Protein AF-A0A6J4THH6-F1 (afdb_monomer_lite)

pLDDT: mean 94.6, std 3.18, range [87.19, 98.06]

Structure (mmCIF, N/CA/C/O backbone):
data_AF-A0A6J4THH6-F1
#
_entry.id   AF-A0A6J4THH6-F1
#
loop_
_atom_site.group_PDB
_atom_site.id
_atom_site.ty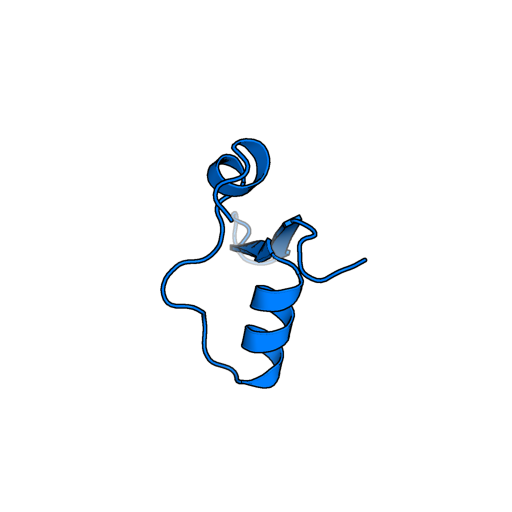pe_symbol
_atom_site.label_atom_id
_atom_site.label_alt_id
_atom_site.label_comp_id
_atom_site.label_asym_id
_atom_site.label_entity_id
_atom_site.label_seq_id
_atom_site.pdbx_PDB_ins_code
_atom_site.Cartn_x
_atom_site.Cartn_y
_atom_site.Cartn_z
_atom_site.occupancy
_atom_site.B_iso_or_equiv
_atom_site.auth_seq_id
_atom_site.auth_comp_id
_atom_site.auth_asym_id
_atom_site.auth_atom_id
_atom_site.pdbx_PDB_model_num
ATOM 1 N N . LEU A 1 1 ? 2.175 12.317 -11.010 1.00 91.69 1 LEU A N 1
ATOM 2 C CA . LEU A 1 1 ? 2.959 11.081 -10.787 1.00 91.69 1 LEU A CA 1
ATOM 3 C C . LEU A 1 1 ? 2.606 10.087 -11.884 1.00 91.69 1 LEU A C 1
ATOM 5 O O . LEU A 1 1 ? 1.428 10.003 -12.227 1.00 91.69 1 LEU A O 1
ATOM 9 N N . GLY A 1 2 ? 3.611 9.431 -12.467 1.00 97.25 2 GLY A N 1
ATOM 10 C CA . GLY A 1 2 ? 3.421 8.409 -13.504 1.00 97.25 2 GLY A CA 1
ATOM 11 C C . GLY A 1 2 ? 3.155 7.026 -12.909 1.00 97.25 2 GLY A C 1
ATOM 12 O O . GLY A 1 2 ? 3.332 6.833 -11.706 1.00 97.25 2 GLY A O 1
ATOM 13 N N . ASP A 1 3 ? 2.757 6.068 -13.741 1.00 96.88 3 ASP A N 1
ATOM 14 C CA . ASP A 1 3 ? 2.275 4.758 -13.281 1.00 96.88 3 ASP A CA 1
ATOM 15 C C . ASP A 1 3 ? 3.340 3.911 -12.572 1.00 96.88 3 ASP A C 1
ATOM 17 O O . ASP A 1 3 ? 2.999 3.200 -11.635 1.00 96.88 3 ASP A O 1
ATOM 21 N N . GLY A 1 4 ? 4.624 4.062 -12.919 1.00 96.56 4 GLY A N 1
ATOM 22 C CA . GLY A 1 4 ? 5.753 3.413 -12.228 1.00 96.56 4 GLY A CA 1
ATOM 23 C C . GLY A 1 4 ? 6.140 4.042 -10.880 1.00 96.56 4 GLY A C 1
ATOM 24 O O . GLY A 1 4 ? 7.172 3.703 -10.304 1.00 96.56 4 GLY A O 1
ATOM 25 N N . THR A 1 5 ? 5.351 4.993 -10.372 1.00 97.88 5 THR A N 1
ATOM 26 C CA . THR A 1 5 ? 5.583 5.587 -9.049 1.00 97.88 5 THR A CA 1
ATOM 27 C C . THR A 1 5 ? 5.105 4.629 -7.967 1.00 97.88 5 THR A C 1
ATOM 29 O O . THR A 1 5 ? 3.937 4.252 -7.977 1.00 97.88 5 THR A O 1
ATOM 32 N N . PHE A 1 6 ? 5.958 4.283 -7.005 1.00 97.94 6 PHE A N 1
ATOM 33 C CA . PHE A 1 6 ? 5.540 3.503 -5.842 1.00 97.94 6 PHE A CA 1
ATOM 34 C C . PHE A 1 6 ? 4.783 4.372 -4.831 1.00 97.94 6 PHE A C 1
ATOM 36 O O . PHE A 1 6 ? 5.208 5.483 -4.507 1.00 97.94 6 PHE A O 1
ATOM 43 N N . VAL A 1 7 ? 3.667 3.856 -4.318 1.00 97.25 7 VAL A N 1
ATOM 44 C CA . VAL A 1 7 ? 2.847 4.497 -3.284 1.00 97.25 7 VAL A CA 1
ATOM 45 C C . VAL A 1 7 ? 2.641 3.521 -2.133 1.00 97.25 7 VAL A C 1
ATOM 47 O O . VAL A 1 7 ? 2.360 2.344 -2.348 1.00 97.25 7 VAL A O 1
ATOM 50 N N . SER A 1 8 ? 2.746 4.033 -0.908 1.00 96.69 8 SER A N 1
ATOM 51 C CA . SER A 1 8 ? 2.347 3.341 0.316 1.00 96.69 8 SER A CA 1
ATOM 52 C C . SER A 1 8 ? 1.330 4.198 1.057 1.00 96.69 8 SER A C 1
ATOM 54 O O . SER A 1 8 ? 1.580 5.380 1.299 1.00 96.69 8 SER A O 1
ATOM 56 N N . ALA A 1 9 ? 0.184 3.611 1.388 1.00 94.88 9 ALA A N 1
ATOM 57 C CA . ALA A 1 9 ? -0.877 4.251 2.145 1.00 94.88 9 ALA A CA 1
ATOM 58 C C . ALA A 1 9 ? -1.254 3.378 3.345 1.00 94.88 9 ALA A C 1
ATOM 60 O O . ALA A 1 9 ? -1.474 2.171 3.220 1.00 94.88 9 ALA A O 1
ATOM 61 N N . ARG A 1 10 ? -1.355 4.020 4.508 1.00 96.06 10 ARG A N 1
ATOM 62 C CA . ARG A 1 10 ? -1.820 3.430 5.760 1.00 96.06 10 ARG A CA 1
ATOM 63 C C . ARG A 1 10 ? -2.934 4.300 6.306 1.00 96.06 10 ARG A C 1
ATOM 65 O O . ARG A 1 10 ? -2.796 5.521 6.359 1.00 96.06 10 ARG A O 1
ATOM 72 N N . GLN A 1 11 ? -4.015 3.665 6.717 1.00 96.88 11 GLN A N 1
ATOM 73 C CA . GLN A 1 11 ? -5.147 4.317 7.341 1.00 96.88 11 GLN A CA 1
ATOM 74 C C . GLN A 1 11 ? -5.409 3.646 8.684 1.00 96.88 11 GLN A C 1
ATOM 76 O O . GLN A 1 11 ? -5.388 2.425 8.800 1.00 96.88 11 GLN A O 1
ATOM 81 N N . GLU A 1 12 ? -5.617 4.467 9.702 1.00 96.88 12 GLU A N 1
ATOM 82 C CA . GLU A 1 12 ? -5.913 4.029 11.059 1.00 96.88 12 GLU A CA 1
ATOM 83 C C . GLU A 1 12 ? -7.273 4.603 11.456 1.00 96.88 12 GLU A C 1
ATOM 85 O O . GLU A 1 12 ? -7.512 5.806 11.324 1.00 96.88 12 GLU A O 1
ATOM 90 N N . ASN A 1 13 ? -8.199 3.738 11.856 1.00 94.31 13 ASN A N 1
ATOM 91 C CA . ASN A 1 13 ? -9.475 4.120 12.441 1.00 94.31 13 ASN A CA 1
ATOM 92 C C . ASN A 1 13 ? -9.247 4.325 13.932 1.00 94.31 13 ASN A C 1
ATOM 94 O O . ASN A 1 13 ? -8.991 3.358 14.652 1.00 94.31 13 ASN A O 1
ATOM 98 N N . LEU A 1 14 ? -9.360 5.576 14.378 1.00 92.88 14 LEU A N 1
ATOM 99 C CA . LEU A 1 14 ? -9.386 5.892 15.799 1.00 92.88 14 LEU A CA 1
ATOM 100 C C . LEU A 1 14 ? -10.718 5.433 16.372 1.00 92.88 14 LEU A C 1
ATOM 102 O O . LEU A 1 14 ? -11.766 5.992 16.044 1.00 92.88 14 LEU A O 1
ATOM 106 N N . GLU A 1 15 ? -10.666 4.401 17.198 1.00 89.19 15 GLU A N 1
ATOM 107 C CA . GLU A 1 15 ? -11.868 3.765 17.705 1.00 89.19 15 GLU A CA 1
ATOM 108 C C . GLU A 1 15 ? -12.242 4.333 19.074 1.00 89.19 15 GLU A C 1
ATOM 110 O O . GLU A 1 15 ? -11.414 4.438 19.977 1.00 89.19 15 GLU A O 1
ATOM 115 N N . THR A 1 16 ? -13.502 4.741 19.225 1.00 87.25 16 THR A N 1
ATOM 116 C CA . THR A 1 16 ? -13.960 5.479 20.413 1.00 87.25 16 THR A CA 1
ATOM 117 C C . THR A 1 16 ? -14.572 4.583 21.489 1.00 87.25 16 THR A C 1
ATOM 119 O O . THR A 1 16 ? -14.671 5.012 22.638 1.00 87.25 16 THR A O 1
ATOM 122 N N . ILE A 1 17 ? -14.956 3.344 21.147 1.00 88.44 17 ILE A N 1
ATOM 123 C CA . ILE A 1 17 ? -15.577 2.378 22.075 1.00 88.44 17 ILE A CA 1
ATOM 124 C C . ILE A 1 17 ? -14.730 1.119 22.331 1.00 88.44 17 ILE A C 1
ATOM 126 O O . ILE A 1 17 ? -15.059 0.336 23.221 1.00 88.44 17 ILE A O 1
ATOM 130 N N . HIS A 1 18 ? -13.623 0.934 21.609 1.00 87.19 18 HIS A N 1
ATOM 131 C CA . HIS A 1 18 ? -12.655 -0.139 21.843 1.00 87.19 18 HIS A CA 1
ATOM 132 C C . HIS A 1 18 ? -11.316 0.439 22.311 1.00 87.19 18 HIS A C 1
ATOM 134 O O . HIS A 1 18 ? -10.988 1.590 22.046 1.00 87.19 18 HIS A O 1
ATOM 140 N N . GLN A 1 19 ? -10.504 -0.379 22.986 1.00 87.56 19 GLN A N 1
ATOM 141 C CA . GLN A 1 19 ? -9.143 -0.004 23.403 1.00 87.56 19 GLN A CA 1
ATOM 142 C C . GLN A 1 19 ? -8.077 -0.332 22.340 1.00 87.56 19 GLN A C 1
ATOM 144 O O . GLN A 1 19 ? -6.902 -0.495 22.664 1.00 87.56 19 GLN A O 1
ATOM 149 N N . HIS A 1 20 ? -8.480 -0.475 21.077 1.00 91.81 20 HIS A N 1
ATOM 150 C CA . HIS A 1 20 ? -7.577 -0.707 19.955 1.00 91.81 20 HIS A CA 1
ATOM 151 C C . HIS A 1 20 ? -8.110 -0.037 18.691 1.00 91.81 20 HIS A C 1
ATOM 153 O O . HIS A 1 20 ? -9.313 -0.038 18.442 1.00 91.81 20 HIS A O 1
ATOM 159 N N . ASN A 1 21 ? -7.194 0.491 17.884 1.00 94.31 21 ASN A N 1
ATOM 160 C CA . ASN A 1 21 ? -7.505 1.030 16.569 1.00 94.31 21 ASN A CA 1
ATOM 161 C C . ASN A 1 21 ? -7.490 -0.084 15.524 1.00 94.31 21 ASN A C 1
ATOM 163 O O . ASN A 1 21 ? -6.758 -1.071 15.651 1.00 94.31 21 ASN A O 1
ATOM 167 N N . VAL A 1 22 ? -8.271 0.100 14.466 1.00 95.00 22 VAL A N 1
ATOM 168 C CA . VAL A 1 22 ? -8.211 -0.760 13.280 1.00 95.00 22 VAL A CA 1
ATOM 169 C C . VAL A 1 22 ? -7.306 -0.100 12.256 1.00 95.00 22 VAL A C 1
ATOM 171 O O . VAL A 1 22 ? -7.324 1.115 12.089 1.00 95.00 22 VAL A O 1
ATOM 174 N N . VAL A 1 23 ? -6.499 -0.898 11.570 1.00 96.38 23 VAL A N 1
ATOM 175 C CA . VAL A 1 23 ? -5.554 -0.412 10.568 1.00 96.38 23 VAL A CA 1
ATOM 176 C C . VAL A 1 23 ? -5.817 -1.118 9.249 1.00 96.38 23 VAL A C 1
ATOM 178 O O . VAL A 1 23 ? -5.991 -2.336 9.218 1.00 96.38 23 VAL A O 1
ATOM 181 N N . ALA A 1 24 ? -5.781 -0.352 8.164 1.00 96.12 24 ALA A N 1
ATOM 182 C CA . ALA A 1 24 ? -5.742 -0.855 6.801 1.00 96.12 24 ALA A CA 1
ATOM 183 C C . ALA A 1 24 ? -4.513 -0.300 6.070 1.00 96.12 24 ALA A C 1
ATOM 185 O O . ALA A 1 24 ? -4.174 0.879 6.189 1.00 96.12 24 ALA A O 1
ATOM 186 N N . GLU A 1 25 ? -3.848 -1.152 5.294 1.00 94.81 25 GLU A N 1
ATOM 187 C CA . GLU A 1 25 ? -2.660 -0.797 4.520 1.00 94.81 25 GLU A CA 1
ATOM 188 C C . GLU A 1 25 ? -2.801 -1.272 3.076 1.00 94.81 25 GLU A C 1
ATOM 190 O O . GLU A 1 25 ? -3.267 -2.383 2.812 1.00 94.81 25 GLU A O 1
ATOM 195 N N . ARG A 1 26 ? -2.364 -0.433 2.132 1.00 94.50 26 ARG A N 1
ATOM 196 C CA . ARG A 1 26 ? -2.238 -0.790 0.716 1.00 94.50 26 ARG A CA 1
ATOM 197 C C . ARG A 1 26 ? -1.029 -0.085 0.108 1.00 94.50 26 ARG A C 1
ATOM 199 O O . ARG A 1 26 ? -0.803 1.102 0.333 1.00 94.50 26 ARG A O 1
ATOM 206 N N . PHE A 1 27 ? -0.264 -0.820 -0.690 1.00 95.75 27 PHE A N 1
ATOM 207 C CA . PHE A 1 27 ? 0.894 -0.310 -1.417 1.00 95.75 27 PHE A CA 1
ATOM 208 C C . PHE A 1 27 ? 1.042 -0.996 -2.778 1.00 95.75 27 PHE A C 1
ATOM 210 O O . PHE A 1 27 ? 0.486 -2.075 -3.004 1.00 95.75 27 PHE A O 1
ATOM 217 N N . GLY A 1 28 ? 1.792 -0.363 -3.672 1.00 96.94 28 GLY A N 1
ATOM 218 C CA . GLY A 1 28 ? 2.058 -0.852 -5.023 1.00 96.94 28 GLY A CA 1
ATOM 219 C C . GLY A 1 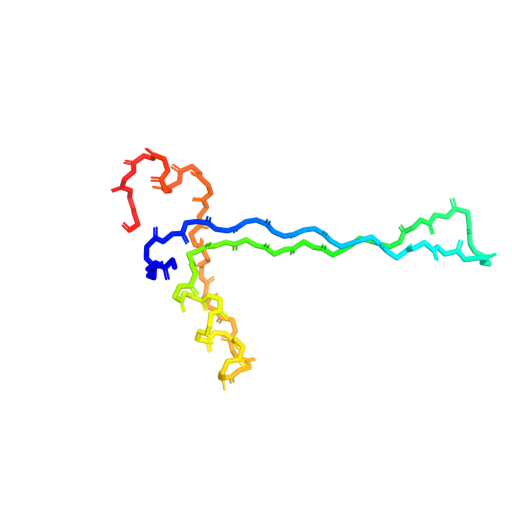28 ? 2.445 0.282 -5.964 1.00 96.94 28 GLY A C 1
ATOM 220 O O . GLY A 1 28 ? 2.644 1.425 -5.536 1.00 96.94 28 GLY A O 1
ATOM 221 N N . LEU A 1 29 ? 2.536 -0.024 -7.255 1.00 97.50 29 LEU A N 1
ATOM 222 C CA . LEU A 1 29 ? 2.692 1.007 -8.274 1.00 97.50 29 LEU A CA 1
ATOM 223 C C . LEU A 1 29 ? 1.389 1.795 -8.440 1.00 97.50 29 LEU A C 1
ATOM 225 O O . LEU A 1 29 ? 0.288 1.247 -8.375 1.00 97.50 29 LEU A O 1
ATOM 229 N N . LEU A 1 30 ? 1.498 3.094 -8.710 1.00 97.19 30 LEU A N 1
ATOM 230 C CA . LEU A 1 30 ? 0.346 3.975 -8.884 1.00 97.19 30 LEU A CA 1
ATOM 231 C C . LEU A 1 30 ? -0.585 3.499 -10.012 1.00 97.19 30 LEU A C 1
ATOM 233 O O . LEU A 1 30 ? -1.803 3.635 -9.890 1.00 97.19 30 LEU A O 1
ATOM 237 N N . GLY A 1 31 ? -0.029 2.915 -11.078 1.00 96.56 31 GLY A N 1
ATOM 238 C CA . GLY A 1 31 ? -0.812 2.305 -12.156 1.00 96.56 31 GLY A CA 1
ATOM 239 C C . GLY A 1 31 ? -1.635 1.098 -11.693 1.00 96.56 31 GLY A C 1
ATOM 240 O O . GLY A 1 31 ? -2.822 1.017 -12.006 1.00 96.56 31 GLY A O 1
ATOM 241 N N . GLU A 1 32 ? -1.042 0.206 -10.889 1.00 96.12 32 GLU A N 1
ATOM 242 C CA . GLU A 1 32 ? -1.729 -0.967 -10.321 1.00 96.12 32 GLU A CA 1
ATOM 243 C C . GLU A 1 32 ? -2.896 -0.536 -9.428 1.00 96.12 32 GLU A C 1
ATOM 245 O O . GLU A 1 32 ? -4.010 -1.034 -9.573 1.00 96.12 32 GLU A O 1
ATOM 250 N N . LEU A 1 33 ? -2.660 0.442 -8.548 1.00 95.50 33 LEU A N 1
ATOM 251 C CA . LEU A 1 33 ? -3.680 0.941 -7.624 1.00 95.50 33 LEU A CA 1
ATOM 252 C C . LEU A 1 33 ? -4.839 1.622 -8.364 1.00 95.50 33 LEU A C 1
ATOM 254 O O . LEU A 1 33 ? -5.997 1.439 -7.997 1.00 95.50 33 LEU A O 1
ATOM 258 N N . ARG A 1 34 ? -4.560 2.378 -9.433 1.00 96.19 34 ARG A N 1
ATOM 259 C CA . ARG A 1 34 ? -5.617 2.967 -10.272 1.00 96.19 34 ARG A CA 1
ATOM 260 C C . ARG A 1 34 ? -6.441 1.900 -10.982 1.00 96.19 34 ARG A C 1
ATOM 262 O O . ARG A 1 34 ? -7.663 2.023 -11.021 1.00 96.19 34 ARG A O 1
ATOM 269 N N . ALA A 1 35 ? -5.792 0.874 -11.530 1.00 95.56 35 ALA A N 1
ATOM 270 C CA . ALA A 1 35 ? -6.481 -0.233 -12.186 1.00 95.56 35 ALA A CA 1
ATOM 271 C C . ALA A 1 35 ? -7.357 -1.015 -11.196 1.00 95.56 35 ALA A C 1
ATOM 273 O O . ALA A 1 35 ? -8.501 -1.338 -11.517 1.00 95.56 35 ALA A O 1
ATOM 274 N N . GLU A 1 36 ? -6.862 -1.257 -9.981 1.00 95.50 36 GLU A N 1
ATOM 275 C CA . GLU A 1 36 ? -7.616 -1.895 -8.896 1.00 95.50 36 GLU A CA 1
ATOM 276 C C . GLU A 1 36 ? -8.851 -1.074 -8.509 1.00 95.50 36 GLU A C 1
ATOM 278 O O . GLU A 1 36 ? -9.951 -1.616 -8.467 1.00 95.50 36 GLU A O 1
ATOM 283 N N . VAL A 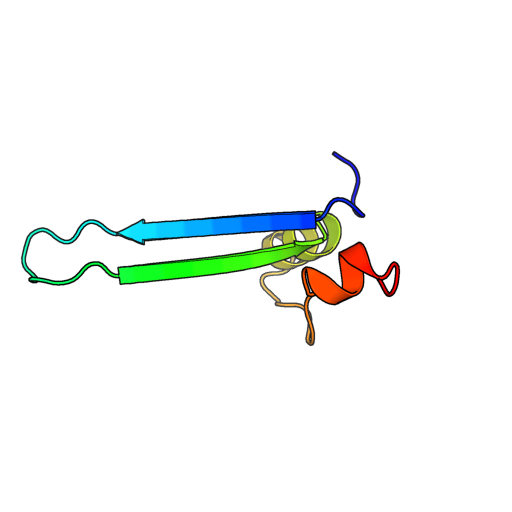1 37 ? -8.711 0.243 -8.321 1.00 94.50 37 VAL A N 1
ATOM 284 C CA . VAL A 1 37 ? -9.847 1.135 -8.017 1.00 94.50 37 VAL A CA 1
ATOM 285 C C . VAL A 1 37 ? -10.866 1.169 -9.159 1.00 94.50 37 VAL A C 1
ATOM 287 O O . VAL A 1 37 ? -12.068 1.152 -8.908 1.00 94.50 37 VAL A O 1
ATOM 290 N N . ALA A 1 38 ? -10.407 1.207 -10.412 1.00 97.44 38 ALA A N 1
ATOM 291 C CA . ALA A 1 38 ? -11.289 1.281 -11.575 1.00 97.44 38 ALA A CA 1
ATOM 292 C C . ALA A 1 38 ? -12.033 -0.036 -11.856 1.00 97.44 38 ALA A C 1
ATOM 294 O O . ALA A 1 38 ? -13.183 -0.012 -12.288 1.00 97.44 38 ALA A O 1
ATOM 295 N N . SER A 1 39 ? -11.379 -1.179 -11.636 1.00 97.12 39 SER A N 1
ATOM 296 C CA . SER A 1 39 ? -11.934 -2.508 -11.933 1.00 97.12 39 SER A CA 1
ATOM 297 C C . SER A 1 39 ? -12.581 -3.196 -10.730 1.00 97.12 39 SER A C 1
ATOM 299 O O . SER A 1 39 ? -13.268 -4.202 -10.900 1.00 97.12 39 SER A O 1
ATOM 301 N N . GLY A 1 40 ? -12.315 -2.716 -9.512 1.00 95.88 40 GLY A N 1
ATOM 302 C CA . GLY A 1 40 ? -12.663 -3.399 -8.264 1.00 95.88 40 GLY A CA 1
ATOM 303 C C . GLY A 1 40 ? -11.916 -4.720 -8.048 1.00 95.88 40 GLY A C 1
ATOM 304 O O . GLY A 1 40 ? -12.226 -5.444 -7.105 1.00 95.88 40 GLY A O 1
ATOM 305 N N . THR A 1 41 ? -10.959 -5.060 -8.917 1.00 94.94 41 THR A N 1
ATOM 306 C CA . THR A 1 41 ? -10.235 -6.333 -8.887 1.00 94.94 41 THR A CA 1
ATOM 307 C C . THR A 1 41 ? -8.772 -6.083 -8.525 1.00 94.94 41 THR A C 1
ATOM 309 O O . THR A 1 41 ? -8.068 -5.406 -9.279 1.00 94.94 41 THR A O 1
ATOM 312 N N . PRO A 1 42 ? -8.280 -6.628 -7.401 1.00 88.69 42 PRO A N 1
ATOM 313 C CA . PRO A 1 42 ? -6.872 -6.534 -7.045 1.00 88.69 42 PRO A CA 1
ATOM 314 C C . PRO A 1 42 ? -5.987 -7.262 -8.053 1.00 88.69 42 PRO A C 1
ATOM 316 O O . PRO A 1 42 ? -6.348 -8.318 -8.580 1.00 88.69 42 PRO A O 1
ATOM 319 N N . VAL A 1 43 ? -4.781 -6.739 -8.266 1.00 88.69 43 VAL A N 1
ATOM 320 C CA . VAL A 1 43 ? -3.753 -7.492 -8.990 1.00 88.69 43 VAL A CA 1
ATOM 321 C C . VAL A 1 43 ? -3.363 -8.750 -8.193 1.00 88.69 43 VAL A C 1
ATOM 323 O O . VAL A 1 43 ? -3.264 -8.680 -6.965 1.00 88.69 43 VAL A O 1
ATOM 326 N N . PRO A 1 44 ? -3.086 -9.897 -8.849 1.00 88.88 44 PRO A N 1
ATOM 327 C CA . PRO A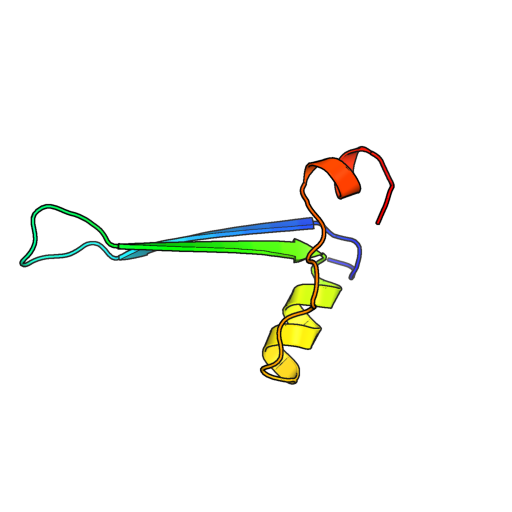 1 44 ? -2.735 -11.139 -8.149 1.00 88.88 44 PRO A CA 1
ATOM 328 C C . PRO A 1 44 ? -1.498 -11.018 -7.249 1.00 88.88 44 PRO A C 1
ATOM 330 O O . PRO A 1 44 ? -1.398 -11.684 -6.221 1.00 88.88 44 PRO A O 1
ATOM 333 N N . ARG A 1 45 ? -0.548 -10.160 -7.639 1.00 90.44 45 ARG A N 1
ATOM 334 C CA . ARG A 1 45 ? 0.642 -9.806 -6.866 1.00 90.44 45 ARG A CA 1
ATOM 335 C C . ARG A 1 45 ? 0.922 -8.328 -7.086 1.00 90.44 45 ARG A C 1
ATOM 337 O O . ARG A 1 45 ? 1.155 -7.925 -8.217 1.00 90.44 45 ARG A O 1
ATOM 344 N N . HIS A 1 46 ? 0.897 -7.542 -6.020 1.00 91.81 46 HIS A N 1
ATOM 345 C CA . HIS A 1 46 ? 1.282 -6.135 -6.073 1.00 91.81 46 HIS A CA 1
ATOM 346 C C . HIS A 1 46 ? 2.807 -5.989 -6.059 1.00 91.81 46 HIS A C 1
ATOM 348 O O . HIS A 1 46 ? 3.509 -6.819 -5.467 1.00 91.81 46 HIS A O 1
ATOM 354 N N . ALA A 1 47 ? 3.315 -4.914 -6.659 1.00 96.19 47 ALA A N 1
ATOM 355 C CA . ALA A 1 47 ? 4.711 -4.529 -6.506 1.00 96.19 47 ALA A CA 1
ATOM 356 C C . ALA A 1 47 ? 5.059 -4.320 -5.024 1.00 96.19 47 ALA A C 1
ATOM 358 O O . ALA A 1 47 ? 4.431 -3.523 -4.323 1.00 96.19 47 ALA A O 1
ATOM 359 N N . SER A 1 48 ? 6.081 -5.023 -4.535 1.00 95.88 48 SER A N 1
ATOM 360 C CA . SER A 1 48 ? 6.638 -4.744 -3.212 1.00 95.88 48 SER A CA 1
ATOM 361 C C . SER A 1 48 ? 7.579 -3.538 -3.275 1.00 95.88 48 SER A C 1
ATOM 363 O O . SER A 1 48 ? 8.179 -3.263 -4.314 1.00 95.88 48 SER A O 1
ATOM 365 N N . MET A 1 49 ? 7.770 -2.842 -2.148 1.00 96.81 49 MET A N 1
ATOM 366 C CA . MET A 1 49 ? 8.769 -1.764 -2.064 1.00 96.81 49 MET A CA 1
ATOM 367 C C . MET A 1 49 ? 10.166 -2.270 -2.448 1.00 96.81 49 MET A C 1
ATOM 369 O O . MET A 1 49 ? 10.922 -1.561 -3.104 1.00 96.81 49 MET A O 1
ATOM 373 N N . ARG A 1 50 ? 10.492 -3.514 -2.073 1.00 97.44 50 ARG A N 1
ATOM 374 C CA . ARG A 1 50 ? 11.764 -4.144 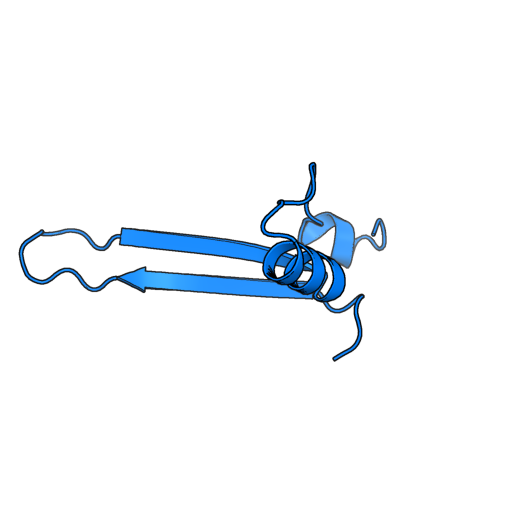-2.425 1.00 97.44 50 ARG A CA 1
ATOM 375 C C . ARG A 1 50 ? 11.899 -4.349 -3.928 1.00 97.44 50 ARG A C 1
ATOM 377 O O . ARG A 1 50 ? 12.931 -3.996 -4.478 1.00 97.44 50 ARG A O 1
ATOM 384 N N . ASP A 1 51 ? 10.877 -4.893 -4.583 1.00 96.69 51 ASP A N 1
ATOM 385 C CA . ASP A 1 51 ? 10.922 -5.102 -6.033 1.00 96.69 51 ASP A CA 1
ATOM 386 C C . ASP A 1 51 ? 11.054 -3.769 -6.777 1.00 96.69 51 ASP A C 1
ATOM 388 O O . ASP A 1 51 ? 11.801 -3.691 -7.747 1.00 96.69 51 ASP A O 1
ATOM 392 N N . TRP A 1 52 ? 10.398 -2.712 -6.288 1.00 97.31 52 TRP A N 1
ATOM 393 C CA . TRP A 1 52 ? 10.528 -1.368 -6.847 1.00 97.31 52 TRP A CA 1
ATOM 394 C C . TRP A 1 52 ? 11.937 -0.785 -6.689 1.00 97.31 52 TRP A C 1
ATOM 396 O O . TRP A 1 52 ? 12.519 -0.327 -7.670 1.00 97.31 52 TRP A O 1
ATOM 406 N N . LEU A 1 53 ? 12.516 -0.852 -5.486 1.00 97.69 53 LEU A N 1
ATOM 407 C CA . LEU A 1 53 ? 13.883 -0.378 -5.230 1.00 97.69 53 LEU A CA 1
ATOM 408 C C . LEU A 1 53 ? 14.938 -1.180 -6.003 1.00 97.6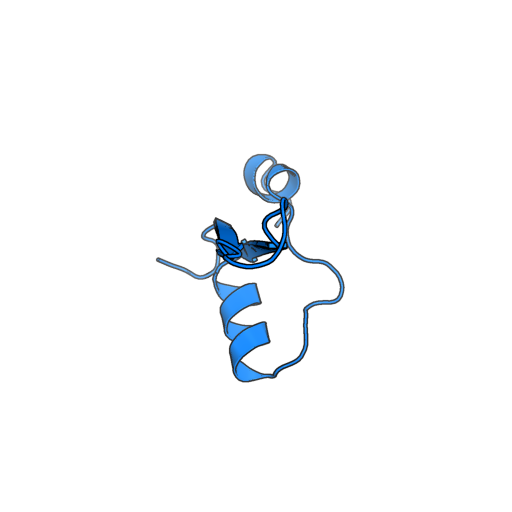9 53 LEU A C 1
ATOM 410 O O . LEU A 1 53 ? 15.932 -0.615 -6.452 1.00 97.69 53 LEU A O 1
ATOM 414 N N . ASP A 1 54 ? 14.704 -2.480 -6.183 1.00 98.06 54 ASP A N 1
ATOM 415 C CA . ASP A 1 54 ? 15.591 -3.377 -6.922 1.00 98.06 54 ASP A CA 1
ATOM 416 C C . ASP A 1 54 ? 15.391 -3.286 -8.456 1.00 98.06 54 ASP A C 1
ATOM 418 O O . ASP A 1 54 ? 16.077 -3.992 -9.197 1.00 98.06 54 ASP A O 1
ATOM 422 N N . GLY A 1 55 ? 14.456 -2.459 -8.947 1.00 95.75 55 GLY A N 1
ATOM 423 C CA . GLY A 1 55 ? 14.163 -2.295 -10.378 1.00 95.75 55 GLY A CA 1
ATOM 424 C C . GLY A 1 55 ? 13.541 -3.530 -11.046 1.00 95.75 55 GLY A C 1
ATOM 425 O O . GLY A 1 55 ? 13.763 -3.763 -12.232 1.00 95.75 55 GLY A O 1
ATOM 426 N N . ARG A 1 56 ? 12.803 -4.353 -10.289 1.00 94.19 56 ARG A N 1
ATOM 427 C CA . ARG A 1 56 ? 12.172 -5.612 -10.743 1.00 94.19 56 ARG A CA 1
ATOM 428 C C . ARG A 1 56 ? 10.670 -5.485 -11.038 1.00 94.19 56 ARG A C 1
ATOM 430 O O . ARG A 1 56 ? 9.964 -6.497 -11.020 1.00 94.19 56 ARG A O 1
ATOM 437 N N . VAL A 1 57 ? 10.183 -4.264 -11.247 1.00 88.56 57 VAL A N 1
ATOM 438 C CA . VAL A 1 57 ? 8.773 -3.925 -11.515 1.00 88.56 57 VAL A CA 1
ATOM 439 C C . VAL A 1 57 ? 8.635 -3.107 -12.783 1.00 88.56 57 VAL A C 1
ATOM 441 O O . VAL A 1 57 ? 9.583 -2.353 -13.096 1.00 88.56 57 VAL A O 1
#

Secondary structure (DSSP, 8-state):
--TT-EEEEEEEE--SSSSS-EEEEEEEEHHHHHHHHHHS---SSPPPHHHHHTT--

Sequence (57 aa):
LGDGTFVSARQENLETIHQHNVVAERFGLLGELRAEVASGTPVPRHASMRDWLDGRV

Organism: NCBI:txid1162706

Foldseek 3Di:
DDQLDKDKDKDWADDDPDPDIDIDIDIAGNNQVVCCVVVVDHDPDGDDPVCSVVVVD

Radius of gyration: 14.13 Å; chains: 1; bounding box: 31×22×37 Å